Protein AF-A0A2H6HWP1-F1 (afdb_monomer_lite)

Structure (mmCIF, N/CA/C/O backbone):
data_AF-A0A2H6HWP1-F1
#
_entry.id   AF-A0A2H6HWP1-F1
#
loop_
_atom_site.group_PDB
_atom_site.id
_atom_site.type_symbol
_atom_site.label_atom_id
_atom_site.label_alt_id
_atom_site.label_comp_id
_atom_site.label_asym_id
_atom_site.label_entity_id
_atom_site.label_seq_id
_atom_site.pdbx_PDB_ins_code
_atom_site.Cartn_x
_atom_site.Cartn_y
_atom_site.Cartn_z
_atom_site.occupancy
_atom_site.B_iso_or_equiv
_atom_site.auth_seq_id
_atom_site.auth_comp_id
_atom_site.auth_asym_id
_atom_site.auth_atom_id
_atom_site.pdbx_PDB_model_num
ATOM 1 N N . MET A 1 1 ? -15.972 -14.558 -10.813 1.00 74.00 1 MET A N 1
ATOM 2 C CA . MET A 1 1 ? -15.850 -13.131 -10.432 1.00 74.00 1 MET A CA 1
ATOM 3 C C . MET A 1 1 ? -14.628 -12.863 -9.546 1.00 74.00 1 MET A C 1
ATOM 5 O O . MET A 1 1 ? -13.921 -11.900 -9.805 1.00 74.00 1 MET A O 1
ATOM 9 N N . SER A 1 2 ? -14.309 -13.731 -8.574 1.00 86.56 2 SER A N 1
ATOM 10 C CA . SER A 1 2 ? -13.089 -13.626 -7.748 1.00 86.56 2 SER A CA 1
ATOM 11 C C . SER A 1 2 ? -11.791 -13.613 -8.567 1.00 86.56 2 SER A C 1
ATOM 13 O O . SER A 1 2 ? -10.959 -12.734 -8.372 1.00 86.56 2 SER A O 1
ATOM 15 N N . LEU A 1 3 ? -11.642 -14.522 -9.536 1.00 87.69 3 LEU A N 1
ATOM 16 C CA . LEU A 1 3 ? -10.445 -14.593 -10.387 1.00 87.69 3 LEU A CA 1
ATOM 17 C C . LEU A 1 3 ? -10.148 -13.257 -11.093 1.00 87.69 3 LEU A C 1
ATOM 19 O O . LEU A 1 3 ? -9.014 -12.791 -11.114 1.00 87.69 3 LEU A O 1
ATOM 23 N N . THR A 1 4 ? -11.181 -12.609 -11.632 1.00 86.75 4 THR A N 1
ATOM 24 C CA . THR A 1 4 ? -11.048 -11.338 -12.352 1.00 86.75 4 THR A CA 1
ATOM 25 C C . THR A 1 4 ? -10.528 -10.227 -11.438 1.00 86.75 4 THR A C 1
ATOM 27 O O . THR A 1 4 ? -9.618 -9.494 -11.813 1.00 86.75 4 THR A O 1
ATOM 30 N N . LEU A 1 5 ? -11.057 -10.130 -10.217 1.00 84.31 5 LEU A N 1
ATOM 31 C CA . LEU A 1 5 ? -10.684 -9.075 -9.273 1.00 84.31 5 LEU A CA 1
ATOM 32 C C . LEU A 1 5 ? -9.318 -9.310 -8.623 1.00 84.31 5 LEU A C 1
ATOM 34 O O . 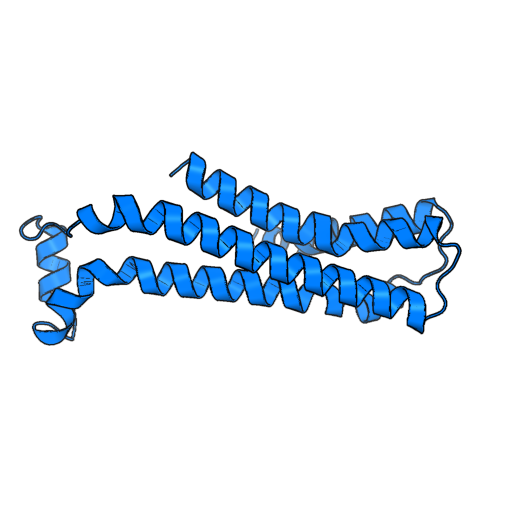LEU A 1 5 ? -8.577 -8.355 -8.416 1.00 84.31 5 LEU A O 1
ATOM 38 N N . PHE A 1 6 ? -8.971 -10.561 -8.312 1.00 85.12 6 PHE A N 1
ATOM 39 C CA . PHE A 1 6 ? -7.743 -10.875 -7.574 1.00 85.12 6 PHE A CA 1
ATOM 40 C C . PHE A 1 6 ? -6.544 -11.202 -8.465 1.00 85.12 6 PHE A C 1
ATOM 42 O O . PHE A 1 6 ? -5.414 -11.146 -7.988 1.00 85.12 6 PHE A O 1
ATOM 49 N N . VAL A 1 7 ? -6.766 -11.532 -9.741 1.00 87.12 7 VAL A N 1
ATOM 50 C CA . VAL A 1 7 ? -5.686 -11.878 -10.677 1.00 87.12 7 VAL A CA 1
ATOM 51 C C . VAL A 1 7 ? -5.628 -10.890 -11.832 1.00 87.12 7 VAL A C 1
ATOM 53 O O . VAL A 1 7 ? -4.594 -10.261 -12.041 1.00 87.12 7 VAL A O 1
ATOM 56 N N . ALA A 1 8 ? -6.730 -10.712 -12.568 1.00 89.38 8 ALA A N 1
ATOM 57 C CA . ALA A 1 8 ? -6.697 -9.910 -13.790 1.00 89.38 8 ALA A CA 1
ATOM 58 C C . ALA A 1 8 ? -6.466 -8.420 -13.500 1.00 89.38 8 ALA A C 1
ATOM 60 O O . ALA A 1 8 ? -5.619 -7.804 -14.141 1.00 89.38 8 ALA A O 1
ATOM 61 N N . LEU A 1 9 ? -7.164 -7.848 -12.514 1.00 87.12 9 LEU A N 1
ATOM 62 C CA . LEU A 1 9 ? -7.037 -6.424 -12.195 1.00 87.12 9 LEU A CA 1
ATOM 63 C C . LEU A 1 9 ? -5.624 -6.039 -11.699 1.00 87.12 9 LEU A C 1
ATOM 65 O O . LEU A 1 9 ? -5.055 -5.102 -12.266 1.00 87.12 9 LEU A O 1
ATOM 69 N N . PRO A 1 10 ? -5.000 -6.751 -10.733 1.00 85.31 10 PRO A N 1
ATOM 70 C CA . PRO A 1 10 ? -3.623 -6.460 -10.339 1.00 85.31 10 PRO A CA 1
ATOM 71 C C . PRO A 1 10 ? -2.647 -6.607 -11.502 1.00 85.31 10 PRO A C 1
ATOM 73 O O . PRO A 1 10 ? -1.775 -5.760 -11.673 1.00 85.31 10 PRO A O 1
ATOM 76 N N . LEU A 1 11 ? -2.821 -7.642 -12.330 1.00 88.88 11 LEU A N 1
ATOM 77 C CA . LEU A 1 11 ? -1.947 -7.891 -13.471 1.00 88.88 11 LEU A CA 1
ATOM 78 C C . LEU A 1 11 ? -2.057 -6.773 -14.515 1.00 88.88 11 LEU A C 1
ATOM 80 O O . LEU A 1 11 ? -1.033 -6.282 -14.978 1.00 88.88 11 LEU A O 1
ATOM 84 N N . LEU A 1 12 ? -3.268 -6.295 -14.819 1.00 90.06 12 LEU A N 1
ATOM 85 C CA . LEU A 1 12 ? -3.480 -5.142 -15.701 1.00 90.06 12 LEU A CA 1
ATOM 86 C C . LEU A 1 12 ? -2.795 -3.884 -15.166 1.00 90.06 12 LEU A C 1
ATOM 88 O O . LEU A 1 12 ? -2.087 -3.213 -15.916 1.00 90.06 12 LEU A O 1
ATOM 92 N N . TRP A 1 13 ? -2.948 -3.596 -13.872 1.00 89.12 13 TRP A N 1
ATOM 93 C CA . TRP A 1 13 ? -2.297 -2.445 -13.240 1.00 89.12 13 TRP A CA 1
ATOM 94 C C . TRP A 1 13 ? -0.772 -2.530 -13.347 1.00 89.12 13 TRP A C 1
ATOM 96 O O . TRP A 1 13 ? -0.087 -1.538 -13.601 1.00 89.12 13 TRP A O 1
ATOM 106 N N . TRP A 1 14 ? -0.243 -3.745 -13.218 1.00 88.19 14 TRP A N 1
ATOM 107 C CA . TRP A 1 14 ? 1.182 -4.033 -13.312 1.00 88.19 14 TRP A CA 1
ATOM 108 C C . TRP A 1 14 ? 1.745 -3.911 -14.724 1.00 88.19 14 TRP A C 1
ATOM 110 O O . TRP A 1 14 ? 2.910 -3.568 -14.911 1.00 88.19 14 TRP A O 1
ATOM 120 N N . MET A 1 15 ? 0.912 -4.148 -15.732 1.00 93.31 15 MET A N 1
ATOM 121 C CA . MET A 1 15 ? 1.313 -4.021 -17.125 1.00 93.31 15 MET A CA 1
ATOM 122 C C . MET A 1 15 ? 1.411 -2.563 -17.587 1.00 93.31 15 MET A C 1
ATOM 124 O O . MET A 1 15 ? 2.082 -2.317 -18.587 1.00 93.31 15 MET A O 1
ATOM 128 N N . ILE A 1 16 ? 0.824 -1.589 -16.876 1.00 93.50 16 ILE A N 1
ATOM 129 C CA . ILE A 1 16 ? 0.847 -0.171 -17.283 1.00 93.50 16 ILE A CA 1
ATOM 130 C C . ILE A 1 16 ? 2.283 0.389 -17.355 1.00 93.50 16 ILE A C 1
ATOM 132 O O . ILE A 1 16 ? 2.667 0.865 -18.428 1.00 93.50 16 ILE A O 1
ATOM 136 N N . PRO A 1 17 ? 3.128 0.315 -16.300 1.00 93.25 17 PRO A N 1
ATOM 137 C CA . PRO A 1 17 ? 4.498 0.827 -16.378 1.00 93.25 17 PRO A CA 1
ATOM 138 C C . PRO A 1 17 ? 5.335 0.102 -17.435 1.00 93.25 17 PRO A C 1
ATOM 140 O O . PRO A 1 17 ? 6.141 0.732 -18.118 1.00 93.25 17 PRO A O 1
ATOM 143 N N . PHE A 1 18 ? 5.130 -1.211 -17.597 1.00 94.25 18 PHE A N 1
ATOM 144 C CA . PHE A 1 18 ? 5.819 -1.999 -18.618 1.00 94.25 18 PHE A CA 1
ATOM 145 C C . PHE A 1 18 ? 5.422 -1.579 -20.036 1.00 94.25 18 PHE A C 1
ATOM 147 O O . PHE A 1 18 ? 6.292 -1.381 -20.884 1.00 94.25 18 PHE A O 1
ATOM 154 N N . ALA A 1 19 ? 4.124 -1.409 -20.292 1.00 95.00 19 ALA A N 1
ATOM 155 C CA . ALA A 1 19 ? 3.614 -0.977 -21.585 1.00 95.00 19 ALA A CA 1
ATOM 156 C C . ALA A 1 19 ? 4.174 0.401 -21.960 1.00 95.00 19 ALA A C 1
ATOM 158 O O . ALA A 1 19 ? 4.706 0.558 -23.057 1.00 95.00 19 ALA A O 1
ATOM 159 N N . LEU A 1 20 ? 4.155 1.362 -21.030 1.00 94.25 20 LEU A N 1
ATOM 160 C CA . LEU A 1 20 ? 4.728 2.697 -21.244 1.00 94.25 20 LEU A CA 1
ATOM 161 C C . LEU A 1 20 ? 6.248 2.659 -21.459 1.00 94.25 20 LEU A C 1
ATOM 163 O O . LEU A 1 20 ? 6.775 3.329 -22.343 1.00 94.25 20 LEU A O 1
ATOM 167 N N . PHE A 1 21 ? 6.969 1.833 -20.700 1.00 93.50 21 PHE A N 1
ATOM 168 C CA . PHE A 1 21 ? 8.398 1.614 -20.924 1.00 93.50 21 PHE A CA 1
ATOM 169 C C . PHE A 1 21 ? 8.677 1.035 -22.325 1.00 93.50 21 PHE A C 1
ATOM 171 O O . PHE A 1 21 ? 9.662 1.397 -22.977 1.00 93.50 21 PHE A O 1
ATOM 178 N N . ARG A 1 22 ? 7.799 0.153 -22.819 1.00 93.06 22 ARG A N 1
ATOM 179 C CA . ARG A 1 22 ? 7.939 -0.471 -24.137 1.00 93.06 22 ARG A CA 1
ATOM 180 C C . ARG A 1 22 ? 7.646 0.504 -25.279 1.00 93.06 22 ARG A C 1
ATOM 182 O O . ARG A 1 22 ? 8.367 0.462 -26.276 1.00 93.06 22 ARG A O 1
ATOM 189 N N . THR A 1 23 ? 6.658 1.392 -25.142 1.00 93.56 23 THR A N 1
ATOM 190 C CA . THR A 1 23 ? 6.313 2.379 -26.186 1.00 93.56 23 THR A CA 1
ATOM 191 C C . THR A 1 23 ? 7.416 3.409 -26.419 1.00 93.56 23 THR A C 1
ATOM 193 O O . THR A 1 23 ? 7.582 3.868 -27.545 1.00 93.56 23 THR A O 1
ATOM 196 N N . VAL A 1 24 ? 8.243 3.708 -25.412 1.00 92.25 24 VAL A N 1
ATOM 197 C CA . VAL A 1 24 ? 9.421 4.589 -25.564 1.00 92.25 24 VAL A CA 1
ATOM 198 C C . VAL A 1 24 ? 10.692 3.865 -26.031 1.00 92.25 24 VAL A C 1
ATOM 200 O O . VAL A 1 24 ? 11.798 4.412 -25.967 1.00 92.25 24 VAL A O 1
ATOM 203 N N . GLY A 1 25 ? 10.544 2.629 -26.517 1.00 90.50 25 GLY A N 1
ATOM 204 C CA . GLY A 1 25 ? 11.611 1.851 -27.143 1.00 90.50 25 GLY A CA 1
ATOM 205 C C . GLY A 1 25 ? 12.447 0.999 -26.189 1.00 90.50 25 GLY A C 1
ATOM 206 O O . GLY A 1 25 ? 13.478 0.478 -26.614 1.00 90.50 25 GLY A O 1
ATOM 207 N N . GLY A 1 26 ? 12.029 0.828 -24.930 1.00 89.81 26 GLY A N 1
ATOM 208 C CA . GLY A 1 26 ? 12.741 -0.010 -23.967 1.00 89.81 26 GLY A CA 1
ATOM 209 C C . GLY A 1 26 ? 12.792 -1.486 -24.386 1.00 89.81 26 GLY A C 1
ATOM 210 O O . GLY A 1 26 ? 11.809 -2.029 -24.898 1.00 89.81 26 GLY A O 1
ATOM 211 N N . ARG A 1 27 ? 13.936 -2.154 -24.186 1.00 91.06 27 ARG A N 1
ATOM 212 C CA . ARG A 1 27 ? 14.188 -3.537 -24.660 1.00 91.06 27 ARG A CA 1
ATOM 213 C C . ARG A 1 27 ? 14.045 -4.639 -23.602 1.00 91.06 27 ARG A C 1
ATOM 215 O O . ARG A 1 27 ? 14.354 -5.796 -23.877 1.00 91.06 27 ARG A O 1
ATOM 222 N N . LEU A 1 28 ? 13.578 -4.304 -22.401 1.00 90.81 28 LEU A N 1
ATOM 223 C CA . LEU A 1 28 ? 13.371 -5.271 -21.320 1.00 90.81 28 LEU A CA 1
ATOM 224 C C . LEU A 1 28 ? 12.280 -6.286 -21.692 1.00 90.81 28 LEU A C 1
ATOM 226 O O . LEU A 1 28 ? 11.173 -5.903 -22.073 1.00 90.81 28 LEU A O 1
ATOM 230 N N . LYS A 1 29 ? 12.581 -7.581 -21.560 1.00 94.19 29 LYS A N 1
ATOM 231 C CA . LYS A 1 29 ? 11.580 -8.644 -21.721 1.00 94.19 29 LYS A CA 1
ATOM 232 C C . LYS A 1 29 ? 10.582 -8.595 -20.567 1.00 94.19 29 LYS A C 1
ATOM 234 O O . LYS A 1 29 ? 10.949 -8.259 -19.444 1.00 94.19 29 LYS A O 1
ATOM 239 N N . LEU A 1 30 ? 9.339 -9.001 -20.827 1.00 94.12 30 LEU A N 1
ATOM 240 C CA . LEU A 1 30 ? 8.302 -9.036 -19.795 1.00 94.12 30 LEU A CA 1
ATOM 241 C C . LEU A 1 30 ? 8.726 -9.899 -18.599 1.00 94.12 30 LEU A C 1
ATOM 243 O O . LEU A 1 30 ? 8.648 -9.444 -17.468 1.00 94.12 30 LEU A O 1
ATOM 247 N N . SER A 1 31 ? 9.252 -11.102 -18.835 1.00 94.75 31 SER A N 1
ATOM 248 C CA . SER A 1 31 ? 9.724 -11.991 -17.765 1.00 94.75 31 SER A CA 1
ATOM 249 C C . SER A 1 31 ? 10.782 -11.337 -16.871 1.00 94.75 31 SER A C 1
ATOM 251 O O . SER A 1 31 ? 10.681 -11.403 -15.649 1.00 94.75 31 SER A O 1
ATOM 253 N N . ASP A 1 32 ? 11.764 -10.657 -17.469 1.00 92.56 32 ASP A N 1
ATOM 254 C CA . ASP A 1 32 ? 12.797 -9.929 -16.730 1.00 92.56 32 ASP A CA 1
ATOM 255 C C . ASP A 1 32 ? 12.209 -8.750 -15.946 1.00 92.56 32 ASP A C 1
ATOM 257 O O . ASP A 1 32 ? 12.636 -8.491 -14.823 1.00 92.56 32 ASP A O 1
ATOM 261 N N . TYR A 1 33 ? 11.222 -8.049 -16.510 1.00 93.56 33 TYR A N 1
ATOM 262 C CA . TYR A 1 33 ? 10.508 -6.985 -15.811 1.00 93.56 33 TYR A CA 1
ATOM 263 C C . TYR A 1 33 ? 9.810 -7.510 -14.552 1.00 93.56 33 TYR A C 1
ATOM 265 O O . TYR A 1 33 ? 10.066 -6.992 -13.466 1.00 93.56 33 TYR A O 1
ATOM 273 N N . LEU A 1 34 ? 8.997 -8.566 -14.673 1.00 92.62 34 LEU A N 1
ATOM 274 C CA . LEU A 1 34 ? 8.250 -9.121 -13.538 1.00 92.62 34 LEU A CA 1
ATOM 275 C C . LEU A 1 34 ? 9.203 -9.646 -12.449 1.00 92.62 34 LEU A C 1
ATOM 277 O O . LEU A 1 34 ? 9.019 -9.340 -11.271 1.00 92.62 34 LEU A O 1
ATOM 281 N N . LEU A 1 35 ? 10.251 -10.383 -12.841 1.00 91.69 35 LEU A N 1
ATOM 282 C CA . LEU A 1 35 ? 11.221 -10.966 -11.905 1.00 91.69 35 LEU A CA 1
ATOM 283 C C . LEU A 1 35 ? 12.057 -9.905 -11.185 1.00 91.69 35 LEU A C 1
ATOM 285 O O . LEU A 1 35 ? 12.283 -10.011 -9.981 1.00 91.69 35 LEU A O 1
A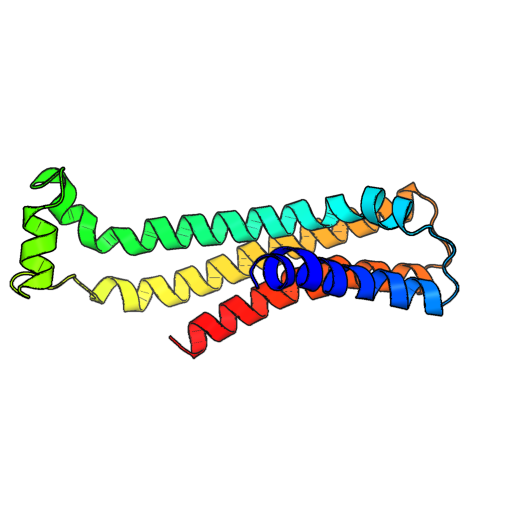TOM 289 N N . ARG A 1 36 ? 12.528 -8.880 -11.905 1.00 91.38 36 ARG A N 1
ATOM 290 C CA . ARG A 1 36 ? 13.438 -7.878 -11.332 1.00 91.38 36 ARG A CA 1
ATOM 291 C C . ARG A 1 36 ? 12.689 -6.796 -10.577 1.00 91.38 36 ARG A C 1
ATOM 293 O O . ARG A 1 36 ? 13.124 -6.413 -9.499 1.00 91.38 36 ARG A O 1
ATOM 300 N N . PHE A 1 37 ? 11.579 -6.302 -11.120 1.00 93.25 37 PHE A N 1
ATOM 301 C CA . PHE A 1 37 ? 10.863 -5.165 -10.541 1.00 93.25 37 PHE A CA 1
ATOM 302 C C . PHE A 1 37 ? 9.737 -5.567 -9.593 1.00 93.25 37 PHE A C 1
ATOM 304 O O . PHE A 1 37 ? 9.275 -4.716 -8.835 1.00 93.25 37 PHE A O 1
ATOM 311 N N . GLY A 1 38 ? 9.341 -6.841 -9.531 1.00 91.44 38 GLY A N 1
ATOM 312 C CA . GLY A 1 38 ? 8.328 -7.256 -8.562 1.00 91.44 38 GLY A CA 1
ATOM 313 C C . GLY A 1 38 ? 8.746 -7.178 -7.109 1.00 91.44 38 GLY A C 1
ATOM 314 O O . GLY A 1 38 ? 7.912 -6.886 -6.252 1.00 91.44 38 GLY A O 1
ATOM 315 N N . ILE A 1 39 ? 10.044 -7.263 -6.831 1.00 93.88 39 ILE A N 1
ATOM 316 C CA . ILE A 1 39 ? 10.568 -7.015 -5.488 1.00 93.88 39 ILE A CA 1
ATOM 317 C C . ILE A 1 39 ? 10.297 -5.579 -5.006 1.00 93.88 39 ILE A C 1
ATOM 319 O O . ILE A 1 39 ? 10.183 -5.345 -3.803 1.00 93.88 39 ILE A O 1
ATOM 323 N N . ALA A 1 40 ? 10.121 -4.618 -5.922 1.00 94.06 40 ALA A N 1
ATOM 324 C CA . ALA A 1 40 ? 9.810 -3.241 -5.556 1.00 94.06 40 ALA A CA 1
ATOM 325 C C . ALA A 1 40 ? 8.448 -3.120 -4.855 1.00 94.06 40 ALA A C 1
ATOM 327 O O . ALA A 1 40 ? 8.249 -2.180 -4.100 1.00 94.06 40 ALA A O 1
ATOM 328 N N . ILE A 1 41 ? 7.515 -4.057 -5.031 1.00 92.81 41 ILE A N 1
ATOM 329 C CA . ILE A 1 41 ? 6.195 -3.985 -4.384 1.00 92.81 41 ILE A CA 1
ATOM 330 C C . ILE A 1 41 ? 6.241 -4.388 -2.905 1.00 92.81 41 ILE A C 1
ATOM 332 O O . ILE A 1 41 ? 5.385 -3.961 -2.128 1.00 92.81 41 ILE A O 1
ATOM 336 N N . ILE A 1 42 ? 7.246 -5.163 -2.489 1.00 95.62 42 ILE A N 1
ATOM 337 C CA . ILE A 1 42 ? 7.315 -5.732 -1.137 1.00 95.62 42 ILE A CA 1
ATOM 338 C C . ILE A 1 42 ? 7.190 -4.661 -0.036 1.00 95.62 42 ILE A C 1
ATOM 340 O O . ILE A 1 42 ? 6.354 -4.850 0.850 1.00 95.62 42 ILE A O 1
ATOM 344 N N . PRO A 1 43 ? 7.907 -3.517 -0.07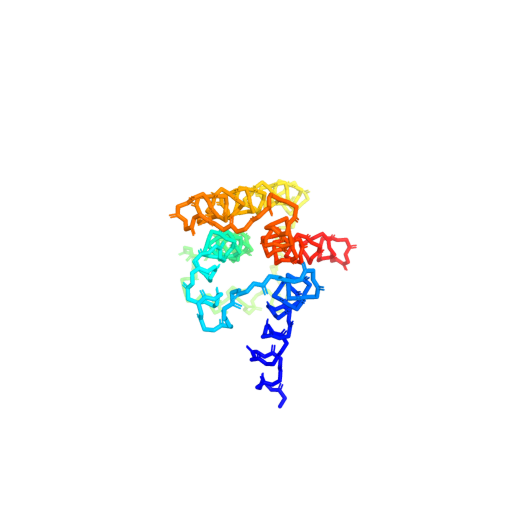8 1.00 97.62 43 PRO A N 1
ATOM 345 C CA . PRO A 1 43 ? 7.765 -2.478 0.944 1.00 97.62 43 PRO A CA 1
ATOM 346 C C . PRO A 1 43 ? 6.351 -1.885 1.032 1.00 97.62 43 PRO A C 1
ATOM 348 O O . PRO A 1 43 ? 5.870 -1.609 2.129 1.00 97.62 43 PRO A O 1
ATOM 351 N N . ILE A 1 44 ? 5.659 -1.728 -0.102 1.00 96.75 44 ILE A N 1
ATOM 352 C CA . ILE A 1 44 ? 4.285 -1.203 -0.131 1.00 96.75 44 ILE A CA 1
ATOM 353 C C . ILE A 1 44 ? 3.311 -2.234 0.448 1.00 96.75 44 ILE A C 1
ATOM 355 O O . ILE A 1 44 ? 2.459 -1.887 1.264 1.00 96.75 44 ILE A O 1
ATOM 359 N N . MET A 1 45 ? 3.462 -3.513 0.089 1.00 95.88 45 MET A N 1
ATOM 360 C CA . MET A 1 45 ? 2.647 -4.594 0.658 1.00 95.88 45 MET A CA 1
ATOM 361 C C . MET A 1 45 ? 2.850 -4.724 2.166 1.00 95.88 45 MET A C 1
ATOM 363 O O . MET A 1 45 ? 1.877 -4.857 2.906 1.00 95.88 45 MET A O 1
ATOM 367 N N . ALA A 1 46 ? 4.096 -4.635 2.635 1.00 97.81 46 ALA A N 1
ATOM 368 C CA . ALA A 1 46 ? 4.406 -4.642 4.058 1.00 97.81 46 ALA A CA 1
ATOM 369 C C . ALA A 1 46 ? 3.715 -3.477 4.788 1.00 97.81 46 ALA A C 1
ATOM 371 O O . ALA A 1 46 ? 3.067 -3.701 5.811 1.00 97.81 46 ALA A O 1
ATOM 372 N N . ALA A 1 47 ? 3.766 -2.262 4.227 1.00 97.69 47 ALA A N 1
ATOM 373 C CA . ALA A 1 47 ? 3.056 -1.105 4.772 1.00 97.69 47 ALA A CA 1
ATOM 374 C C . ALA A 1 47 ? 1.532 -1.327 4.806 1.00 97.69 47 ALA A C 1
ATOM 376 O O . ALA A 1 47 ? 0.900 -1.101 5.838 1.00 97.69 47 ALA A O 1
ATOM 377 N N . ALA A 1 48 ? 0.937 -1.842 3.727 1.00 96.12 48 ALA A N 1
ATOM 378 C CA . ALA A 1 48 ? -0.494 -2.146 3.672 1.00 96.12 48 ALA A CA 1
ATOM 379 C C . ALA A 1 48 ? -0.918 -3.190 4.725 1.00 96.12 48 ALA A C 1
ATOM 381 O O . ALA A 1 48 ? -1.943 -3.026 5.393 1.00 96.12 48 ALA A O 1
ATOM 382 N N . HIS A 1 49 ? -0.121 -4.244 4.924 1.00 96.88 49 HIS A N 1
ATOM 383 C CA . HIS A 1 49 ? -0.374 -5.244 5.962 1.00 96.88 49 HIS A CA 1
ATOM 384 C C . HIS A 1 49 ? -0.233 -4.670 7.374 1.00 96.88 49 HIS A C 1
ATOM 386 O O . HIS A 1 49 ? -1.068 -4.976 8.228 1.00 96.88 49 HIS A O 1
ATOM 392 N N . ALA A 1 50 ? 0.762 -3.812 7.613 1.00 97.75 50 ALA A N 1
ATOM 393 C CA . ALA A 1 50 ? 0.926 -3.119 8.889 1.00 97.75 50 ALA A CA 1
ATOM 394 C C . ALA A 1 50 ? -0.281 -2.220 9.201 1.00 97.75 50 ALA A C 1
ATOM 396 O O . ALA A 1 50 ? -0.827 -2.285 10.301 1.00 97.75 50 ALA A O 1
ATOM 397 N N . ILE A 1 51 ? -0.762 -1.455 8.216 1.00 96.25 51 ILE A N 1
ATOM 398 C CA . ILE A 1 51 ? -1.965 -0.619 8.345 1.00 96.25 51 ILE A CA 1
ATOM 399 C C . ILE A 1 51 ? -3.194 -1.479 8.666 1.00 96.25 51 ILE A C 1
ATOM 401 O O . ILE A 1 51 ? -3.924 -1.192 9.614 1.00 96.25 51 ILE A O 1
ATOM 405 N N . LYS A 1 52 ? -3.399 -2.582 7.935 1.00 95.00 52 LYS A N 1
ATOM 406 C CA . LYS A 1 52 ? -4.500 -3.523 8.196 1.00 95.00 52 LYS A CA 1
ATOM 407 C C . LYS A 1 52 ? -4.437 -4.108 9.611 1.00 95.00 52 LYS A C 1
ATOM 409 O O . LYS A 1 52 ? -5.473 -4.251 10.262 1.00 95.00 52 LYS A O 1
ATOM 414 N N . ALA A 1 53 ? -3.244 -4.465 10.084 1.00 96.75 53 ALA A N 1
ATOM 415 C CA . ALA A 1 53 ? -3.048 -4.985 11.432 1.00 96.75 53 ALA A CA 1
ATOM 416 C C . ALA A 1 53 ? -3.363 -3.921 12.493 1.00 96.75 53 ALA A C 1
ATOM 418 O O . ALA A 1 53 ? -4.109 -4.208 13.427 1.00 96.75 53 ALA A O 1
ATOM 419 N N . LEU A 1 54 ? -2.874 -2.690 12.310 1.00 95.75 54 LEU A N 1
ATOM 420 C CA . LEU A 1 54 ? -3.167 -1.565 13.199 1.00 95.75 54 LEU A CA 1
ATOM 421 C C . LEU A 1 54 ? -4.669 -1.303 13.291 1.00 95.75 54 LEU A C 1
ATOM 423 O O . LEU A 1 54 ? -5.195 -1.283 14.396 1.00 95.75 54 LEU A O 1
ATOM 427 N N . LEU A 1 55 ? -5.369 -1.215 12.156 1.00 92.62 55 LEU A N 1
ATOM 428 C CA . LEU A 1 55 ? -6.828 -1.061 12.107 1.00 92.62 55 LEU A CA 1
ATOM 429 C C . LEU A 1 55 ? -7.571 -2.156 12.879 1.00 92.62 55 LEU A C 1
ATOM 431 O O . LEU A 1 55 ? -8.510 -1.891 13.635 1.00 92.62 55 LEU A O 1
ATOM 435 N N . LYS A 1 56 ? -7.151 -3.412 12.703 1.00 93.81 56 LYS A N 1
ATOM 436 C CA . LYS A 1 56 ? -7.764 -4.551 13.396 1.00 93.81 56 LYS A CA 1
ATOM 437 C C . LYS A 1 56 ? -7.518 -4.503 14.904 1.00 93.81 56 LYS A C 1
ATOM 439 O O . LYS A 1 56 ? -8.388 -4.904 15.670 1.00 93.81 56 LYS A O 1
ATOM 444 N N . THR A 1 57 ? -6.349 -4.043 15.331 1.00 94.06 57 THR A N 1
ATOM 445 C CA . THR A 1 57 ? -6.017 -3.933 16.753 1.00 94.06 57 THR A CA 1
ATOM 446 C C . THR A 1 57 ? -6.737 -2.751 17.395 1.00 94.06 57 THR A C 1
ATOM 448 O O . THR A 1 57 ? -7.340 -2.912 18.453 1.00 94.06 57 THR A O 1
ATOM 451 N N . THR A 1 58 ? -6.749 -1.583 16.751 1.00 93.25 58 THR A N 1
ATOM 452 C CA . THR A 1 58 ? -7.367 -0.380 17.319 1.00 93.25 58 THR A CA 1
ATOM 453 C C . THR A 1 58 ? -8.886 -0.451 17.381 1.00 93.25 58 THR A C 1
ATOM 455 O O . THR A 1 58 ? -9.470 -0.020 18.372 1.00 93.25 58 THR A O 1
ATOM 458 N N . SER A 1 59 ? -9.534 -1.082 16.398 1.00 90.06 59 SER A N 1
ATOM 459 C CA . SER A 1 59 ? -10.984 -1.339 16.441 1.00 90.06 59 SER A CA 1
ATOM 460 C C . SER A 1 59 ? -11.424 -2.216 17.620 1.00 90.06 59 SER A C 1
ATOM 462 O O . SER A 1 59 ? -12.606 -2.237 17.951 1.00 90.06 59 SER A O 1
ATOM 464 N N . ARG A 1 60 ? -10.495 -2.919 18.284 1.00 91.19 60 ARG A N 1
ATOM 465 C CA . ARG A 1 60 ? -10.781 -3.784 19.439 1.00 91.19 60 ARG A CA 1
ATOM 466 C C . ARG A 1 60 ? -10.620 -3.093 20.794 1.00 91.19 60 ARG A C 1
ATOM 468 O O . ARG A 1 60 ? -11.026 -3.675 21.795 1.00 91.19 60 ARG A O 1
ATOM 475 N N . ILE A 1 61 ? -10.080 -1.874 20.841 1.00 92.19 61 ILE A N 1
ATOM 476 C CA . ILE A 1 61 ? -9.840 -1.139 22.096 1.00 92.19 61 ILE A CA 1
ATOM 477 C C . ILE A 1 61 ? -11.116 -0.983 22.951 1.00 92.19 61 ILE A C 1
ATOM 479 O O . ILE A 1 61 ? -11.042 -1.267 24.146 1.00 92.19 61 ILE A O 1
ATOM 483 N N . PRO A 1 62 ? -12.302 -0.643 22.399 1.00 90.75 62 PRO A N 1
ATOM 484 C CA . PRO A 1 62 ? -13.530 -0.492 23.198 1.00 90.75 62 PRO A CA 1
ATOM 485 C C . PRO A 1 62 ? -13.945 -1.742 23.971 1.00 90.75 62 PRO A C 1
ATOM 487 O O . PRO A 1 62 ? -14.646 -1.656 24.978 1.00 90.75 62 PRO A O 1
ATOM 490 N N . TYR A 1 63 ? -13.509 -2.906 23.494 1.00 90.69 63 TYR A N 1
ATOM 491 C CA . TYR A 1 63 ? -13.862 -4.199 24.056 1.00 90.69 63 TYR A CA 1
ATOM 492 C C . TYR A 1 63 ? -12.932 -4.607 25.203 1.00 90.69 63 TYR A C 1
ATOM 494 O O . TYR A 1 63 ? -13.278 -5.498 25.974 1.00 90.69 63 TYR A O 1
ATOM 502 N N . TRP A 1 64 ? -11.766 -3.966 25.359 1.00 91.62 64 TRP A N 1
ATOM 503 C CA . TRP A 1 64 ? -10.744 -4.384 26.327 1.00 91.62 64 TRP A CA 1
ATOM 504 C C . TRP A 1 64 ? -11.242 -4.384 27.772 1.00 91.62 64 TRP A C 1
ATOM 506 O O . TRP A 1 64 ? -10.860 -5.264 28.538 1.00 91.62 64 TRP A O 1
ATOM 516 N N . LYS A 1 65 ? -12.149 -3.466 28.129 1.00 91.75 65 LYS A N 1
ATOM 517 C CA . LYS A 1 65 ? -12.736 -3.411 29.477 1.00 91.75 65 LYS A CA 1
ATOM 518 C C . LYS A 1 65 ? -13.618 -4.621 29.821 1.00 91.75 65 LYS A C 1
ATOM 520 O O . LYS A 1 65 ? -13.852 -4.867 30.996 1.00 91.75 65 LYS A O 1
ATOM 525 N N . TYR A 1 66 ? -14.065 -5.383 28.821 1.00 92.75 66 TYR A N 1
ATOM 526 C CA . TYR A 1 66 ? -14.902 -6.575 28.997 1.00 92.75 66 TYR A CA 1
ATOM 527 C C . TYR A 1 66 ? -14.124 -7.890 28.878 1.00 92.75 66 TYR A C 1
ATOM 529 O O . TYR A 1 66 ? -14.597 -8.923 29.342 1.00 92.75 66 TYR A O 1
ATOM 537 N N . VAL A 1 67 ? -12.915 -7.866 28.299 1.00 92.81 67 VAL A N 1
ATOM 538 C CA . VAL A 1 67 ? -12.115 -9.077 28.024 1.00 92.81 67 VAL A CA 1
ATOM 539 C C . VAL A 1 67 ? -11.788 -9.860 29.297 1.00 92.81 67 VAL A C 1
ATOM 541 O O . VAL A 1 67 ? -11.778 -11.086 29.272 1.00 92.81 67 VAL A O 1
ATOM 544 N N . ALA A 1 68 ? -11.524 -9.171 30.411 1.00 93.62 68 ALA A N 1
ATOM 545 C CA . ALA A 1 68 ? -11.186 -9.831 31.670 1.00 93.62 68 ALA A CA 1
ATOM 546 C C . ALA A 1 68 ? -12.407 -10.469 32.356 1.00 93.62 68 ALA A C 1
ATOM 548 O O . ALA A 1 68 ? -12.279 -11.532 32.956 1.00 93.62 68 ALA A O 1
ATOM 549 N N . SER A 1 69 ? -13.580 -9.833 32.271 1.00 95.06 69 SER A N 1
ATOM 550 C CA . SER A 1 69 ? -14.809 -10.312 32.920 1.00 95.06 69 SER A CA 1
ATOM 551 C C . SER A 1 69 ? -15.572 -11.342 32.087 1.00 95.06 69 SER A C 1
ATOM 553 O O . SER A 1 69 ? -16.322 -12.138 32.641 1.00 95.06 69 SER A O 1
ATOM 555 N N . ASP A 1 70 ? -15.395 -11.330 30.765 1.00 95.25 70 ASP A N 1
ATOM 556 C CA . ASP A 1 70 ? -16.030 -12.262 29.833 1.00 95.25 70 ASP A CA 1
ATOM 557 C C . ASP A 1 70 ? -15.043 -12.681 28.722 1.00 95.25 70 ASP A C 1
ATOM 559 O O . ASP A 1 70 ? -15.097 -12.164 27.602 1.00 95.25 70 ASP A O 1
ATOM 563 N N . PRO A 1 71 ? -14.119 -13.622 29.005 1.00 92.94 71 PRO A N 1
ATOM 564 C CA . PRO A 1 71 ? -13.075 -14.027 28.059 1.00 92.94 71 PRO A CA 1
ATOM 565 C C . PRO A 1 71 ? -13.599 -14.692 26.780 1.00 92.94 71 PRO A C 1
ATOM 567 O O . PRO A 1 71 ? -12.928 -14.656 25.748 1.00 92.94 71 PRO A O 1
ATOM 570 N N . LEU A 1 72 ? -14.784 -15.313 26.841 1.00 95.31 72 LEU A N 1
ATOM 571 C CA . LEU A 1 72 ? -15.449 -15.904 25.675 1.00 95.31 72 LEU A CA 1
ATOM 572 C C . LEU A 1 72 ? -16.221 -14.853 24.862 1.00 95.31 72 LEU A C 1
ATOM 574 O O . LEU A 1 72 ? -16.490 -15.074 23.682 1.00 95.31 72 LEU A O 1
ATOM 578 N N . GLY A 1 73 ? -16.565 -13.719 25.477 1.00 93.25 73 GLY A N 1
ATOM 579 C CA . GLY A 1 73 ? -17.244 -12.589 24.846 1.00 93.25 73 GLY A CA 1
ATOM 580 C C . GLY A 1 73 ? -18.728 -12.815 24.551 1.00 93.25 73 GLY A C 1
ATOM 581 O O . GLY A 1 73 ? -19.327 -11.990 23.864 1.00 93.25 73 GLY A O 1
ATOM 582 N N . ILE A 1 74 ? -19.327 -13.915 25.024 1.00 95.75 74 ILE A N 1
ATOM 583 C CA . ILE A 1 74 ? -20.713 -14.294 24.697 1.00 95.75 74 ILE A CA 1
ATOM 584 C C . ILE A 1 74 ? -21.701 -13.333 25.361 1.00 95.75 74 ILE A C 1
ATOM 586 O O . ILE A 1 74 ? -22.595 -12.800 24.698 1.00 95.75 74 ILE A O 1
ATOM 590 N N . ASN A 1 75 ? -21.520 -13.078 26.658 1.00 96.56 75 ASN A N 1
ATOM 591 C CA . ASN A 1 75 ? -22.414 -12.208 27.419 1.00 96.56 75 ASN A CA 1
ATOM 592 C C . ASN A 1 75 ? -22.262 -10.762 26.946 1.00 96.56 75 ASN A C 1
ATOM 594 O O . ASN A 1 75 ? -23.251 -10.089 26.683 1.00 96.56 75 ASN A O 1
ATOM 598 N N . THR A 1 76 ? -21.024 -10.317 26.733 1.00 94.62 76 THR A N 1
ATOM 599 C CA . THR A 1 76 ? -20.709 -8.976 26.232 1.00 94.62 76 THR A CA 1
ATOM 600 C C . THR A 1 76 ? -21.300 -8.740 24.845 1.00 94.62 76 THR A C 1
ATOM 602 O O . THR A 1 76 ? -21.895 -7.691 24.608 1.00 94.62 76 THR A O 1
ATOM 605 N N . ALA A 1 77 ? -21.169 -9.702 23.923 1.00 93.62 77 ALA A N 1
ATOM 606 C CA . ALA A 1 77 ? -21.740 -9.586 22.582 1.00 93.62 77 ALA A CA 1
ATOM 607 C C . ALA A 1 77 ? -23.271 -9.499 22.623 1.00 93.62 77 ALA A C 1
ATOM 609 O O . ALA A 1 77 ? -23.848 -8.651 21.945 1.00 93.62 77 ALA A O 1
ATOM 610 N N . THR A 1 78 ? -23.912 -10.326 23.453 1.00 95.94 78 THR A N 1
ATOM 611 C CA . THR A 1 78 ? -25.370 -10.304 23.646 1.00 95.94 78 THR A CA 1
ATOM 612 C C . THR A 1 78 ? -25.813 -8.963 24.232 1.00 95.94 78 THR A C 1
ATOM 614 O O . THR A 1 78 ? -26.684 -8.306 23.678 1.00 95.94 78 THR A O 1
ATOM 617 N N . SER A 1 79 ? -25.119 -8.465 25.257 1.00 95.19 79 SER A N 1
ATOM 618 C CA . SER A 1 79 ? -25.402 -7.162 25.862 1.00 95.19 79 SER A CA 1
ATOM 619 C C . SER A 1 79 ? -25.241 -5.974 24.903 1.00 95.19 79 SER A C 1
ATOM 621 O O . SER A 1 79 ? -25.992 -5.002 25.023 1.00 95.19 79 SER A O 1
ATOM 623 N N . ILE A 1 80 ? -24.289 -6.032 23.963 1.00 93.69 80 ILE A N 1
ATOM 624 C CA . ILE A 1 80 ? -24.136 -5.026 22.898 1.00 93.69 80 ILE A CA 1
ATOM 625 C C . ILE A 1 80 ? -25.310 -5.106 21.914 1.00 93.69 80 ILE A C 1
ATOM 627 O O . ILE A 1 80 ? -25.859 -4.070 21.545 1.00 93.69 80 ILE A O 1
ATOM 631 N N . LEU A 1 81 ? -25.710 -6.316 21.504 1.00 95.12 81 LEU A N 1
ATOM 632 C CA . LEU A 1 81 ? -26.851 -6.528 20.602 1.00 95.12 81 LEU A CA 1
ATOM 633 C C . LEU A 1 81 ? -28.167 -6.046 21.224 1.00 95.12 81 LEU A C 1
ATOM 635 O O . LEU A 1 81 ? -28.961 -5.388 20.552 1.00 95.12 81 LEU A O 1
ATOM 639 N N . ASP A 1 82 ? -28.345 -6.292 22.519 1.00 96.75 82 ASP A N 1
ATOM 640 C CA . ASP A 1 82 ? -29.519 -5.872 23.285 1.00 96.75 82 ASP A CA 1
ATOM 641 C C . ASP A 1 82 ? -29.482 -4.376 23.659 1.00 96.75 82 ASP A C 1
ATOM 643 O O . ASP A 1 82 ? -30.386 -3.879 24.328 1.00 96.75 82 ASP A O 1
ATOM 647 N N . ASN A 1 83 ? -28.443 -3.633 23.247 1.00 90.81 83 ASN A N 1
ATOM 648 C CA . ASN A 1 83 ? -28.198 -2.221 23.581 1.00 90.81 83 ASN A CA 1
ATOM 649 C C . ASN A 1 83 ? -28.118 -1.921 25.092 1.00 90.81 83 ASN A C 1
ATOM 651 O O . ASN A 1 83 ? -28.193 -0.766 25.510 1.00 90.81 83 ASN A O 1
ATOM 655 N N . THR A 1 84 ? -27.922 -2.946 25.923 1.00 92.25 84 THR A N 1
ATOM 656 C CA . THR A 1 84 ? -27.720 -2.795 27.376 1.00 92.25 84 THR A CA 1
ATOM 657 C C . THR A 1 84 ? -26.352 -2.201 27.708 1.00 92.25 84 THR A C 1
ATOM 659 O O . THR A 1 84 ? -26.169 -1.583 28.755 1.00 92.25 84 THR A O 1
ATOM 662 N N . ILE A 1 85 ? -25.391 -2.360 26.797 1.00 90.19 85 ILE A N 1
ATOM 663 C CA . ILE A 1 85 ? -24.050 -1.800 26.888 1.00 90.19 85 ILE A CA 1
ATOM 664 C C . ILE A 1 85 ? -23.772 -0.973 25.635 1.00 90.19 85 ILE A C 1
ATOM 666 O O . ILE A 1 85 ? -23.789 -1.491 24.520 1.00 90.19 85 ILE A O 1
ATOM 670 N N . THR A 1 86 ? -23.427 0.300 25.822 1.00 88.19 86 THR A N 1
ATOM 671 C CA . THR A 1 86 ? -22.911 1.155 24.750 1.00 88.19 86 THR A CA 1
ATOM 672 C C . THR A 1 86 ? -21.383 1.132 24.751 1.00 88.19 86 THR A C 1
ATOM 674 O O . THR A 1 86 ? -20.718 1.307 25.779 1.00 88.19 86 THR A O 1
ATOM 677 N N . LEU A 1 87 ? -20.797 0.867 23.581 1.00 85.94 87 LEU A N 1
ATOM 678 C CA . LEU A 1 87 ? -19.354 0.975 23.394 1.00 85.94 87 LEU A CA 1
ATOM 679 C C . LEU A 1 87 ? -18.968 2.452 23.441 1.00 85.94 87 LEU A C 1
ATOM 681 O O . LEU A 1 87 ? -19.557 3.273 22.741 1.00 85.94 87 LEU A O 1
ATOM 685 N N . ASP A 1 88 ? -17.972 2.781 24.260 1.00 83.12 88 ASP A N 1
ATOM 686 C CA . ASP A 1 88 ? -17.490 4.152 24.373 1.00 83.12 88 ASP A CA 1
ATOM 687 C C . ASP A 1 88 ? -16.890 4.589 23.031 1.00 83.12 88 ASP A C 1
ATOM 689 O O . ASP A 1 88 ? -15.886 4.041 22.572 1.00 83.12 88 ASP A O 1
ATOM 693 N N . SER A 1 89 ? -17.537 5.553 22.378 1.00 80.12 89 SER A N 1
ATOM 694 C CA . SER A 1 89 ? -17.108 6.119 21.101 1.00 80.12 89 SER A CA 1
ATOM 695 C C . SER A 1 89 ? -16.205 7.339 21.270 1.00 80.12 89 SER A C 1
ATOM 697 O O . SER A 1 89 ? -15.672 7.838 20.279 1.00 80.12 89 SER A O 1
ATOM 699 N N . THR A 1 90 ? -16.002 7.823 22.498 1.00 81.25 90 THR A N 1
ATOM 700 C CA . THR A 1 90 ? -15.242 9.052 22.780 1.00 81.25 90 THR A CA 1
ATOM 701 C C . THR A 1 90 ? -13.799 8.940 22.290 1.00 81.25 90 THR A C 1
ATOM 703 O O . THR A 1 90 ? -13.252 9.886 21.723 1.00 81.25 90 THR A O 1
ATOM 706 N N . PHE A 1 91 ? -13.195 7.753 22.410 1.00 80.69 91 PHE A N 1
ATOM 707 C CA . PHE A 1 91 ? -11.829 7.503 21.936 1.00 80.69 91 PHE A CA 1
ATOM 708 C C . PHE A 1 91 ? -11.687 7.648 20.408 1.00 80.69 91 PHE A C 1
ATOM 710 O O . PHE A 1 91 ? -10.613 8.011 19.924 1.00 80.69 91 PHE A O 1
ATOM 717 N N . LYS A 1 92 ? -12.762 7.406 19.643 1.00 83.50 92 LYS A N 1
ATOM 718 C CA . LYS A 1 92 ? -12.744 7.410 18.173 1.00 83.50 92 LYS A CA 1
ATOM 719 C C . LYS A 1 92 ? -12.461 8.807 17.612 1.00 83.50 92 LYS A C 1
ATOM 721 O O . LYS A 1 92 ? -11.734 8.937 16.631 1.00 83.50 92 LYS A O 1
ATOM 726 N N . VAL A 1 93 ? -12.963 9.852 18.278 1.00 87.25 93 VAL A N 1
ATOM 727 C CA . VAL A 1 93 ? -12.830 11.255 17.839 1.00 87.25 93 VAL A CA 1
ATOM 728 C C . VAL A 1 93 ? -11.363 11.667 17.682 1.00 87.25 93 VAL A C 1
ATOM 730 O O . VAL A 1 93 ? -11.002 12.300 16.693 1.00 87.25 93 VAL A O 1
ATOM 733 N N . TRP A 1 94 ? -10.506 11.266 18.624 1.00 87.44 94 TRP A N 1
ATOM 734 C CA . TRP A 1 94 ? -9.082 11.618 18.617 1.00 87.44 94 TRP A CA 1
ATOM 735 C C . TRP A 1 94 ? -8.202 10.550 17.973 1.00 87.44 94 TRP A C 1
ATOM 737 O O . TRP A 1 94 ? -7.198 10.879 17.342 1.00 87.44 94 TRP A O 1
ATOM 747 N N . LEU A 1 95 ? -8.564 9.272 18.111 1.00 90.31 95 LEU A N 1
ATOM 748 C CA . LEU A 1 95 ? -7.763 8.180 17.568 1.00 90.31 95 LEU A CA 1
ATOM 749 C C . LEU A 1 95 ? -7.774 8.177 16.039 1.00 90.31 95 LEU A C 1
ATOM 751 O O . LEU A 1 95 ? -6.748 7.918 15.413 1.00 90.31 95 LEU A O 1
ATOM 755 N N . ASP A 1 96 ? -8.913 8.482 15.431 1.00 90.50 96 ASP A N 1
ATOM 756 C CA . ASP A 1 96 ? -9.049 8.412 13.988 1.00 90.50 96 ASP A CA 1
ATOM 757 C C . ASP A 1 96 ? -8.108 9.360 13.199 1.00 90.50 96 ASP A C 1
ATOM 759 O O . ASP A 1 96 ? -7.456 8.888 12.257 1.00 90.50 96 ASP A O 1
ATOM 763 N N . PRO A 1 97 ? -7.987 10.672 13.512 1.00 92.00 97 PRO A N 1
ATOM 764 C CA . PRO A 1 97 ? -7.032 11.537 12.814 1.00 92.00 97 PRO A CA 1
ATOM 765 C C . PRO A 1 97 ? -5.580 11.089 13.038 1.00 92.00 97 PRO A C 1
ATOM 767 O O . PRO A 1 97 ? -4.785 11.116 12.098 1.00 92.00 97 PRO A O 1
ATOM 770 N N . VAL A 1 98 ? -5.246 10.597 14.237 1.00 94.19 98 VAL A N 1
ATOM 771 C CA . VAL A 1 98 ? -3.912 10.052 14.545 1.00 94.19 98 VAL A CA 1
ATOM 772 C C . VAL A 1 98 ? -3.607 8.828 13.682 1.00 94.19 98 VAL A C 1
ATOM 774 O O . VAL A 1 98 ? -2.543 8.758 13.063 1.00 94.19 98 VAL A O 1
ATOM 777 N N . LEU A 1 99 ? -4.547 7.884 13.582 1.00 93.88 99 LEU A N 1
ATOM 778 C CA . LEU A 1 99 ? -4.404 6.703 12.731 1.00 93.88 99 LEU A CA 1
ATOM 779 C C . LEU A 1 99 ? -4.275 7.078 11.257 1.00 93.88 99 LEU A C 1
ATOM 781 O O . LEU A 1 99 ? -3.439 6.512 10.560 1.00 93.88 99 LEU A O 1
ATOM 785 N N . THR A 1 100 ? -5.041 8.065 10.796 1.00 93.44 100 THR A N 1
ATOM 786 C CA . THR A 1 100 ? -4.961 8.549 9.412 1.00 93.44 100 THR A CA 1
ATOM 787 C C . THR A 1 100 ? -3.557 9.062 9.089 1.00 93.44 100 THR A C 1
ATOM 789 O O . THR A 1 100 ? -2.954 8.625 8.107 1.00 93.44 100 THR A O 1
ATOM 792 N N . ILE A 1 101 ? -3.000 9.932 9.938 1.00 94.88 101 ILE A N 1
ATOM 793 C CA . ILE A 1 101 ? -1.635 10.454 9.772 1.00 94.88 101 ILE A CA 1
ATOM 794 C C . ILE A 1 101 ? -0.619 9.306 9.792 1.00 94.88 101 ILE A C 1
ATOM 796 O O . ILE A 1 101 ? 0.233 9.221 8.906 1.00 94.88 101 ILE A O 1
ATOM 800 N N . LEU A 1 102 ? -0.739 8.383 10.750 1.00 96.44 102 LEU A N 1
ATOM 801 C CA . LEU A 1 102 ? 0.151 7.228 10.861 1.00 96.44 102 LEU A CA 1
ATOM 802 C C . LEU A 1 102 ? 0.115 6.348 9.602 1.00 96.44 102 LEU A C 1
ATOM 804 O O . LEU A 1 102 ? 1.164 5.916 9.122 1.00 96.44 102 LEU A O 1
ATOM 808 N N . PHE A 1 103 ? -1.067 6.098 9.037 1.00 96.06 103 PHE A N 1
ATOM 809 C CA . PHE A 1 103 ? -1.215 5.292 7.824 1.00 96.06 103 PHE A CA 1
ATOM 810 C C . PHE A 1 103 ? -0.602 5.971 6.602 1.00 96.06 103 PHE A C 1
ATOM 812 O O . PHE A 1 103 ? 0.070 5.300 5.817 1.00 96.06 103 PHE A O 1
ATOM 819 N N . LEU A 1 104 ? -0.772 7.288 6.462 1.00 95.75 104 LEU A N 1
ATOM 820 C CA . LEU A 1 104 ? -0.133 8.056 5.391 1.00 95.75 104 LEU A CA 1
ATOM 821 C C . LEU A 1 104 ? 1.393 8.028 5.512 1.00 95.75 104 LEU A C 1
ATOM 823 O O . LEU A 1 104 ? 2.074 7.831 4.506 1.00 95.75 104 LEU A O 1
ATOM 827 N N . ILE A 1 105 ? 1.932 8.149 6.730 1.00 97.25 105 ILE A N 1
ATOM 828 C CA . ILE A 1 105 ? 3.375 8.033 6.981 1.00 97.25 105 ILE A CA 1
ATOM 829 C C . ILE A 1 105 ? 3.872 6.633 6.609 1.00 97.25 105 ILE A C 1
ATOM 831 O O . ILE A 1 105 ? 4.823 6.511 5.837 1.00 97.25 105 ILE A O 1
ATOM 835 N N . LEU A 1 106 ? 3.222 5.572 7.101 1.00 97.62 106 LEU A N 1
ATOM 836 C CA . LEU A 1 106 ? 3.608 4.188 6.801 1.00 97.62 106 LEU A CA 1
ATOM 837 C C . LEU A 1 106 ? 3.586 3.905 5.296 1.00 97.62 106 LEU A C 1
ATOM 839 O O . LEU A 1 106 ? 4.528 3.316 4.760 1.00 97.62 106 LEU A O 1
ATOM 843 N N . MET A 1 107 ? 2.540 4.356 4.603 1.00 97.56 107 MET A N 1
ATOM 844 C CA . MET A 1 107 ? 2.434 4.197 3.156 1.00 97.56 107 MET A CA 1
ATOM 845 C C . MET A 1 107 ? 3.501 5.017 2.420 1.00 97.56 107 MET A C 1
ATOM 847 O O . MET A 1 107 ? 4.153 4.499 1.515 1.00 97.56 107 MET A O 1
ATOM 851 N N . GLY A 1 108 ? 3.750 6.259 2.844 1.00 97.56 108 GLY A N 1
ATOM 852 C CA . GLY A 1 108 ? 4.806 7.114 2.298 1.00 97.56 108 GLY A CA 1
ATOM 853 C C . GLY A 1 108 ? 6.201 6.502 2.446 1.00 97.56 108 GLY A C 1
ATOM 854 O O . GLY A 1 108 ? 6.988 6.519 1.495 1.00 97.56 108 GLY A O 1
ATOM 855 N N . VAL A 1 109 ? 6.494 5.878 3.592 1.00 98.25 109 VAL A N 1
ATOM 856 C CA . VAL A 1 109 ? 7.732 5.112 3.810 1.00 98.25 109 VAL A CA 1
ATOM 857 C C . VAL A 1 109 ? 7.796 3.910 2.865 1.00 98.25 109 VAL A C 1
ATOM 859 O O . VAL A 1 109 ? 8.811 3.726 2.193 1.00 98.25 109 VAL A O 1
ATOM 862 N N . GLY A 1 110 ? 6.716 3.131 2.747 1.00 98.06 110 GLY A N 1
ATOM 863 C CA . GLY A 1 110 ? 6.642 1.992 1.824 1.00 98.06 110 GLY A CA 1
ATOM 864 C C . GLY A 1 110 ? 6.905 2.393 0.367 1.00 98.06 110 GLY A C 1
ATOM 865 O O . GLY A 1 110 ? 7.717 1.764 -0.315 1.00 98.06 110 GLY A O 1
ATOM 866 N N . VAL A 1 111 ? 6.294 3.487 -0.094 1.00 97.88 111 VAL A N 1
ATOM 867 C CA . VAL A 1 111 ? 6.520 4.050 -1.436 1.00 97.88 111 VAL A CA 1
ATOM 868 C C . VAL A 1 111 ? 7.957 4.532 -1.602 1.00 97.88 111 VAL A C 1
ATOM 870 O O . VAL A 1 111 ? 8.591 4.211 -2.605 1.00 97.88 111 VAL A O 1
ATOM 873 N N . THR A 1 112 ? 8.501 5.253 -0.622 1.00 98.12 112 THR A N 1
ATOM 874 C CA . THR A 1 112 ? 9.876 5.772 -0.683 1.00 98.12 112 THR A CA 1
ATOM 875 C C . THR A 1 112 ? 10.887 4.632 -0.783 1.00 98.12 112 THR A C 1
ATOM 877 O O . THR A 1 112 ? 11.746 4.641 -1.665 1.00 98.12 112 THR A O 1
ATOM 880 N N . LEU A 1 113 ? 10.753 3.603 0.057 1.00 98.25 113 LEU A N 1
ATOM 881 C CA . LEU A 1 113 ? 11.601 2.411 -0.001 1.00 98.25 113 LEU A CA 1
ATOM 882 C C . LEU A 1 113 ? 11.460 1.687 -1.343 1.00 98.25 113 LEU A C 1
ATOM 884 O O . LEU A 1 113 ? 12.463 1.293 -1.936 1.00 98.25 113 LEU A O 1
ATOM 888 N N . SER A 1 114 ? 10.239 1.566 -1.860 1.00 97.75 114 SER A N 1
ATOM 889 C CA . SER A 1 114 ? 9.982 0.977 -3.175 1.00 97.75 114 SER A CA 1
ATOM 890 C C . SER A 1 114 ? 10.667 1.753 -4.312 1.00 97.75 114 SER A C 1
ATOM 892 O O . SER A 1 114 ? 11.334 1.155 -5.159 1.00 97.75 114 SER A O 1
ATOM 894 N N . VAL A 1 115 ? 10.619 3.088 -4.287 1.00 97.25 115 VAL A N 1
ATOM 895 C CA . VAL A 1 115 ? 11.355 3.957 -5.224 1.00 97.25 115 VAL A CA 1
ATOM 896 C C . VAL A 1 115 ? 12.867 3.740 -5.119 1.00 97.25 115 VAL A C 1
ATOM 898 O O . VAL A 1 115 ? 13.544 3.650 -6.147 1.00 97.25 115 VAL A O 1
ATOM 901 N N . LEU A 1 116 ? 13.414 3.618 -3.906 1.00 97.44 116 LEU A N 1
ATO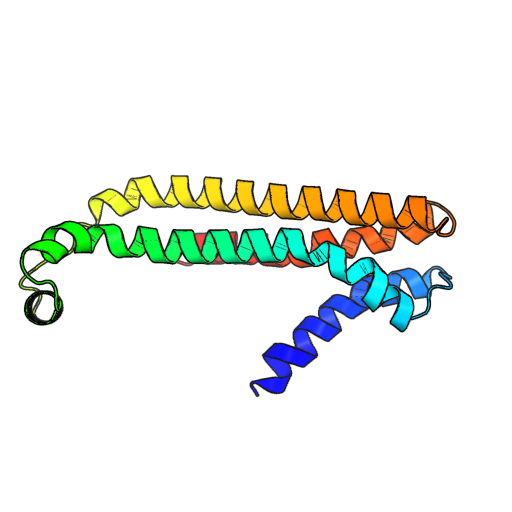M 902 C CA . LEU A 1 116 ? 14.841 3.336 -3.705 1.00 97.44 116 LEU A CA 1
ATOM 903 C C . LEU A 1 116 ? 15.239 1.964 -4.269 1.00 97.44 116 LEU A C 1
ATOM 905 O O . LEU A 1 116 ? 16.306 1.845 -4.878 1.00 97.44 116 LEU A O 1
ATOM 909 N N . VAL A 1 117 ? 14.377 0.952 -4.131 1.00 96.94 117 VAL A N 1
ATOM 910 C CA . VAL A 1 117 ? 14.576 -0.373 -4.739 1.00 96.94 117 VAL A CA 1
ATOM 911 C C . VAL A 1 117 ? 14.595 -0.268 -6.265 1.00 96.94 117 VAL A C 1
ATOM 913 O O . VAL A 1 117 ? 15.549 -0.738 -6.885 1.00 96.94 117 VAL A O 1
ATOM 916 N N . VAL A 1 118 ? 13.617 0.411 -6.875 1.00 95.56 118 VAL A N 1
ATOM 917 C CA . VAL A 1 118 ? 13.584 0.652 -8.332 1.00 95.56 118 VAL A CA 1
ATOM 918 C C . VAL A 1 118 ? 14.851 1.370 -8.797 1.00 95.56 118 VAL A C 1
ATOM 920 O O . VAL A 1 118 ? 15.486 0.938 -9.759 1.00 95.56 118 VAL A O 1
ATOM 923 N N . ARG A 1 119 ? 15.277 2.420 -8.084 1.00 94.81 119 ARG A N 1
ATOM 924 C CA . ARG A 1 119 ? 16.511 3.154 -8.395 1.00 94.81 119 ARG A CA 1
ATOM 925 C C . ARG A 1 119 ? 17.731 2.237 -8.368 1.00 94.81 119 ARG A C 1
ATOM 927 O O . ARG A 1 119 ? 18.534 2.266 -9.299 1.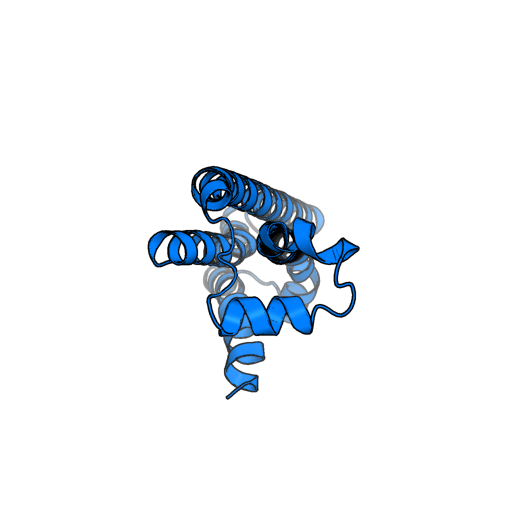00 94.81 119 ARG A O 1
ATOM 934 N N . LYS A 1 120 ? 17.867 1.417 -7.322 1.00 95.12 120 LYS A N 1
ATOM 935 C CA . LYS A 1 120 ? 18.979 0.467 -7.184 1.00 95.12 120 LYS A CA 1
ATOM 936 C C . LYS A 1 120 ? 18.976 -0.561 -8.318 1.00 95.12 120 LYS A C 1
ATOM 938 O O . LYS A 1 120 ? 20.034 -0.842 -8.873 1.00 95.12 120 LYS A O 1
ATOM 943 N N . LEU A 1 121 ? 17.803 -1.064 -8.707 1.00 93.44 121 LEU A N 1
ATOM 944 C CA . LEU A 1 121 ? 17.650 -2.004 -9.821 1.00 93.44 121 LEU A CA 1
ATOM 945 C C . LEU A 1 121 ? 18.011 -1.379 -11.172 1.00 93.44 121 LEU A C 1
ATOM 947 O O . LEU A 1 121 ? 18.674 -2.035 -11.974 1.00 93.44 121 LEU A O 1
ATOM 951 N N . ILE A 1 122 ? 17.623 -0.126 -11.421 1.00 92.62 122 ILE A N 1
ATOM 952 C CA . ILE A 1 122 ? 17.969 0.594 -12.656 1.00 92.62 122 ILE A CA 1
ATOM 953 C C . ILE A 1 122 ? 19.490 0.731 -12.791 1.00 92.62 122 ILE A C 1
ATOM 955 O O . ILE A 1 122 ? 20.046 0.405 -13.840 1.00 92.62 122 ILE A O 1
ATOM 959 N N . VAL A 1 123 ? 20.156 1.169 -11.716 1.00 91.50 123 VAL A N 1
ATOM 960 C CA . VAL A 1 123 ? 21.613 1.371 -11.691 1.00 91.50 123 VAL A CA 1
ATOM 961 C C . VAL A 1 123 ? 22.363 0.045 -11.826 1.00 91.50 123 VAL A C 1
ATOM 963 O O . VAL A 1 123 ? 23.268 -0.053 -12.647 1.00 91.50 123 VAL A O 1
ATOM 966 N N . ALA A 1 124 ? 21.970 -0.985 -11.070 1.00 89.81 124 ALA A N 1
ATOM 967 C CA . ALA A 1 124 ? 22.677 -2.267 -11.042 1.00 89.81 124 ALA A CA 1
ATOM 968 C C . ALA A 1 124 ? 22.607 -3.042 -12.367 1.00 89.81 124 ALA A C 1
ATOM 970 O O . ALA A 1 124 ? 23.500 -3.822 -12.671 1.00 89.81 124 ALA A O 1
ATOM 971 N N . ASN A 1 125 ? 21.549 -2.846 -13.153 1.00 85.06 125 ASN A N 1
ATOM 972 C CA . ASN A 1 125 ? 21.344 -3.578 -14.403 1.00 85.06 125 ASN A CA 1
ATOM 973 C C . ASN A 1 125 ? 21.719 -2.759 -15.650 1.00 85.06 125 ASN A C 1
ATOM 975 O O . ASN A 1 125 ? 21.390 -3.184 -16.755 1.00 85.06 125 ASN A O 1
ATOM 979 N N . HIS A 1 126 ? 22.364 -1.594 -15.479 1.00 78.06 126 HIS A N 1
ATOM 980 C CA . HIS A 1 126 ? 22.735 -0.676 -16.565 1.00 78.06 126 HIS A CA 1
ATOM 981 C C . HIS A 1 126 ? 21.595 -0.447 -17.566 1.00 78.06 126 HIS A C 1
ATOM 983 O O . HIS A 1 126 ? 21.784 -0.518 -18.782 1.00 78.06 126 HIS A O 1
ATOM 989 N N . PHE A 1 127 ? 20.387 -0.213 -17.048 1.00 72.81 127 PHE A N 1
ATOM 990 C CA . PHE A 1 127 ? 19.238 0.029 -17.908 1.00 72.81 127 PHE A CA 1
ATOM 991 C C . PHE A 1 127 ? 19.472 1.252 -18.800 1.00 72.81 127 PHE A C 1
ATOM 993 O O . PHE A 1 127 ? 20.209 2.171 -18.441 1.00 72.81 127 PHE A O 1
ATOM 1000 N N . GLU A 1 128 ? 18.850 1.220 -19.983 1.00 66.12 128 GLU A N 1
ATOM 1001 C CA . GLU A 1 128 ? 18.954 2.239 -21.030 1.00 66.12 128 GLU A CA 1
ATOM 1002 C C . GLU A 1 128 ? 18.763 3.678 -20.512 1.00 66.12 128 GLU A C 1
ATOM 1004 O O . GLU A 1 128 ? 18.316 3.900 -19.385 1.00 66.12 128 GLU A O 1
ATOM 1009 N N . SER A 1 129 ? 19.053 4.656 -21.386 1.00 72.69 129 SER A N 1
ATOM 1010 C CA . SER A 1 129 ? 18.864 6.107 -21.199 1.00 72.69 129 SER A CA 1
ATOM 1011 C C . SER A 1 129 ? 17.931 6.494 -20.043 1.00 72.69 129 SER A C 1
ATOM 1013 O O . SER A 1 129 ? 16.771 6.075 -19.987 1.00 72.69 129 SER A O 1
ATOM 1015 N N . ARG A 1 130 ? 18.431 7.373 -19.162 1.00 75.75 130 ARG A N 1
ATOM 1016 C CA . ARG A 1 130 ? 17.768 7.875 -17.944 1.00 75.75 130 ARG A CA 1
ATOM 1017 C C . ARG A 1 130 ? 16.292 8.238 -18.141 1.00 75.75 130 ARG A C 1
ATOM 1019 O O . ARG A 1 130 ? 15.498 8.037 -17.228 1.00 75.75 130 ARG A O 1
ATOM 1026 N N . TRP A 1 131 ? 15.930 8.740 -19.322 1.00 78.25 131 TRP A N 1
ATOM 1027 C CA . TRP A 1 131 ? 14.558 9.114 -19.662 1.00 78.25 131 TRP A CA 1
ATOM 1028 C C . TRP A 1 131 ? 13.621 7.905 -19.833 1.00 78.25 131 TRP A C 1
ATOM 1030 O O . TRP A 1 131 ? 12.518 7.906 -19.296 1.00 78.25 131 TRP A O 1
ATOM 1040 N N . ARG A 1 132 ? 14.077 6.826 -20.487 1.00 83.75 132 ARG A N 1
ATOM 1041 C CA . ARG A 1 132 ? 13.280 5.599 -20.694 1.00 83.75 132 ARG A CA 1
ATOM 1042 C C . ARG A 1 132 ? 13.020 4.867 -19.384 1.00 83.75 132 ARG A C 1
ATOM 1044 O O . ARG A 1 132 ? 11.906 4.429 -19.119 1.00 83.75 132 ARG A O 1
ATOM 1051 N N . SER A 1 133 ? 14.036 4.800 -18.529 1.00 86.50 133 SER A N 1
ATOM 1052 C CA . SER A 1 133 ? 13.936 4.176 -17.205 1.00 86.50 133 SER A CA 1
ATOM 1053 C C . SER A 1 133 ? 13.007 4.942 -16.245 1.00 86.50 133 SER A C 1
ATOM 1055 O O . SER A 1 133 ? 12.605 4.395 -15.220 1.00 86.50 133 SER A O 1
ATOM 1057 N N . GLY A 1 134 ? 12.613 6.177 -16.587 1.00 89.81 134 GLY A N 1
ATOM 1058 C CA . GLY A 1 134 ? 11.662 6.992 -15.828 1.00 89.81 134 GLY A CA 1
ATOM 1059 C C . GLY A 1 134 ? 10.307 6.311 -15.608 1.00 89.81 134 GLY A C 1
ATOM 1060 O O . GLY A 1 134 ? 9.775 6.343 -14.501 1.00 89.81 134 GLY A O 1
ATOM 1061 N N . PHE A 1 135 ? 9.783 5.611 -16.620 1.00 92.81 135 PHE A N 1
ATOM 1062 C CA . PHE A 1 135 ? 8.480 4.938 -16.534 1.00 92.81 135 PHE A CA 1
ATOM 1063 C C . PHE A 1 135 ? 8.443 3.812 -15.497 1.00 92.81 135 PHE A C 1
ATOM 1065 O O . PHE A 1 135 ? 7.385 3.510 -14.954 1.00 92.81 135 PHE A O 1
ATOM 1072 N N . LEU A 1 136 ? 9.592 3.227 -15.151 1.00 92.62 136 LEU A N 1
ATOM 1073 C CA . LEU A 1 136 ? 9.668 2.179 -14.132 1.00 92.62 136 LEU A CA 1
ATOM 1074 C C . LEU A 1 136 ? 9.412 2.727 -12.718 1.00 92.62 136 LEU A C 1
ATOM 1076 O O . LEU A 1 136 ? 8.995 1.973 -11.841 1.00 92.62 136 LEU A O 1
ATOM 1080 N N . TYR A 1 137 ? 9.566 4.038 -12.495 1.00 94.75 137 TYR A N 1
ATOM 1081 C CA . TYR A 1 137 ? 9.164 4.685 -11.241 1.00 94.75 137 TYR A CA 1
ATOM 1082 C C . TYR A 1 137 ? 7.646 4.852 -11.105 1.00 94.75 137 TYR A C 1
ATOM 1084 O O . TYR A 1 137 ? 7.165 5.089 -10.000 1.00 94.75 137 TYR A O 1
ATOM 1092 N N . LEU A 1 138 ? 6.863 4.668 -12.176 1.00 93.56 138 LEU A N 1
ATOM 1093 C CA . LEU A 1 138 ? 5.400 4.631 -12.058 1.00 93.56 138 LEU A CA 1
ATOM 1094 C C . LEU A 1 138 ? 4.922 3.423 -11.252 1.00 93.56 138 LEU A C 1
ATOM 1096 O O . LEU A 1 138 ? 3.830 3.448 -10.709 1.00 93.56 138 LEU A O 1
ATOM 1100 N N . LEU A 1 139 ? 5.738 2.380 -11.138 1.00 92.88 139 LEU A N 1
ATOM 1101 C CA . LEU A 1 139 ? 5.404 1.142 -10.444 1.00 92.88 139 LEU A CA 1
ATOM 1102 C C . LEU A 1 139 ? 5.114 1.383 -8.942 1.00 92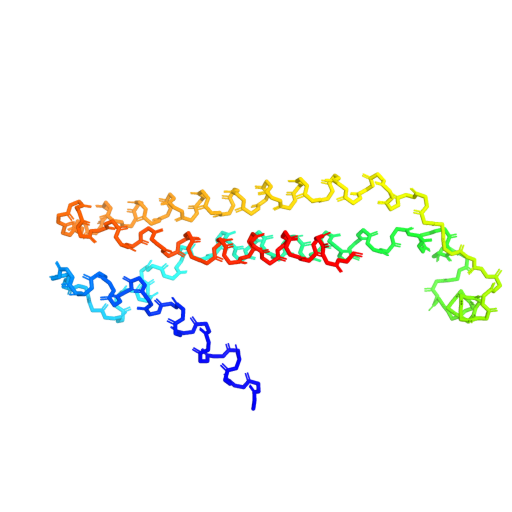.88 139 LEU A C 1
ATOM 1104 O O . LEU A 1 139 ? 3.988 1.113 -8.516 1.00 92.88 139 LEU A O 1
ATOM 1108 N N . PRO A 1 140 ? 6.034 1.974 -8.145 1.00 94.62 140 PRO A N 1
ATOM 1109 C CA . PRO A 1 140 ? 5.731 2.379 -6.771 1.00 94.62 140 PRO A CA 1
ATOM 1110 C C . PRO A 1 140 ? 4.618 3.420 -6.670 1.00 94.62 140 PRO A C 1
ATOM 1112 O O . PRO A 1 140 ? 3.800 3.351 -5.756 1.00 94.62 140 PRO A O 1
ATOM 1115 N N . VAL A 1 141 ? 4.596 4.392 -7.585 1.00 93.88 141 VAL A N 1
ATOM 1116 C CA . VAL A 1 141 ? 3.679 5.537 -7.510 1.00 93.88 141 VAL A CA 1
ATOM 1117 C C . VAL A 1 141 ? 2.240 5.113 -7.775 1.00 93.88 141 VAL A C 1
ATOM 1119 O O . VAL A 1 141 ? 1.358 5.468 -7.005 1.00 93.88 141 VAL A O 1
ATOM 1122 N N . LEU A 1 142 ? 1.987 4.326 -8.819 1.00 93.00 142 LEU A N 1
ATOM 1123 C CA . LEU A 1 142 ? 0.646 3.843 -9.140 1.00 93.00 142 LEU A CA 1
ATOM 1124 C C . LEU A 1 142 ? 0.148 2.854 -8.088 1.00 93.00 142 LEU A C 1
ATOM 1126 O O . LEU A 1 142 ? -1.024 2.896 -7.720 1.00 93.00 142 LEU A O 1
ATOM 1130 N N . TYR A 1 143 ? 1.018 1.965 -7.604 1.00 91.56 143 TYR A N 1
ATOM 1131 C CA . TYR A 1 143 ? 0.613 0.949 -6.636 1.00 91.56 143 TYR A CA 1
ATOM 1132 C C . TYR A 1 143 ? 0.385 1.552 -5.244 1.00 91.56 143 TYR A C 1
ATOM 1134 O O . TYR A 1 143 ? -0.695 1.420 -4.673 1.00 91.56 143 TYR A O 1
ATOM 1142 N N . GLY A 1 144 ? 1.368 2.280 -4.711 1.00 93.50 144 GLY A N 1
ATOM 1143 C CA . GLY A 1 144 ? 1.237 2.935 -3.411 1.00 93.50 144 GLY A CA 1
ATOM 1144 C C . GLY A 1 144 ? 0.278 4.121 -3.433 1.00 93.50 144 GLY A C 1
ATOM 1145 O O . GLY A 1 144 ? -0.463 4.318 -2.478 1.00 93.50 144 GLY A O 1
ATOM 1146 N N . GLY A 1 145 ? 0.215 4.862 -4.541 1.00 92.81 145 GLY A N 1
ATOM 1147 C CA . GLY A 1 145 ? -0.764 5.929 -4.743 1.00 92.81 145 GLY A CA 1
ATOM 1148 C C . GLY A 1 145 ? -2.197 5.408 -4.731 1.00 92.81 145 GLY A C 1
ATOM 1149 O O . GLY A 1 145 ? -3.039 6.000 -4.063 1.00 92.81 145 GLY A O 1
ATOM 1150 N N . GLY A 1 146 ? -2.466 4.263 -5.369 1.00 92.56 146 GLY A N 1
ATOM 1151 C CA . GLY A 1 146 ? -3.771 3.601 -5.286 1.00 92.56 146 GLY A CA 1
ATOM 1152 C C . GLY A 1 146 ? -4.175 3.281 -3.842 1.00 92.56 146 GLY A C 1
ATOM 1153 O O . GLY A 1 146 ? -5.291 3.595 -3.430 1.00 92.56 146 GLY A O 1
ATOM 1154 N N . PHE A 1 147 ? -3.248 2.745 -3.040 1.00 91.62 147 PHE A N 1
ATOM 1155 C CA . PHE A 1 147 ? -3.481 2.513 -1.610 1.00 91.62 147 PHE A CA 1
ATOM 1156 C C . PHE A 1 147 ? -3.713 3.811 -0.829 1.00 91.62 147 PHE A C 1
ATOM 1158 O O . PHE A 1 147 ? -4.636 3.872 -0.020 1.00 91.62 147 PHE A O 1
ATOM 1165 N N . SER A 1 148 ? -2.920 4.854 -1.072 1.00 92.94 148 SER A N 1
ATOM 1166 C CA . SER A 1 148 ? -3.090 6.155 -0.416 1.00 92.94 148 SER A CA 1
ATOM 1167 C C . SER A 1 148 ? -4.441 6.792 -0.746 1.00 92.94 148 SER A C 1
ATOM 1169 O O . SER A 1 148 ? -5.126 7.263 0.158 1.00 92.94 148 SER A O 1
ATOM 1171 N N . VAL A 1 149 ? -4.862 6.764 -2.015 1.00 93.94 149 VAL A N 1
ATOM 1172 C CA . VAL A 1 149 ? -6.184 7.253 -2.435 1.00 93.94 149 VAL A CA 1
ATOM 1173 C C . VAL A 1 149 ? -7.284 6.450 -1.754 1.00 93.94 149 VAL A C 1
ATOM 1175 O O . VAL A 1 149 ? -8.199 7.044 -1.196 1.00 93.94 149 VAL A O 1
ATOM 1178 N N . MET A 1 150 ? -7.172 5.120 -1.722 1.00 92.25 150 MET A N 1
ATOM 1179 C CA . MET A 1 150 ? -8.138 4.269 -1.027 1.00 92.25 150 MET A CA 1
ATOM 1180 C C . MET A 1 150 ? -8.235 4.613 0.467 1.00 92.25 150 MET A C 1
ATOM 1182 O O . MET A 1 150 ? -9.341 4.696 0.993 1.00 92.25 150 MET A O 1
ATOM 1186 N N . LEU A 1 151 ? -7.106 4.849 1.148 1.00 90.31 151 LEU A N 1
ATOM 1187 C CA . LEU A 1 151 ? -7.086 5.247 2.561 1.00 90.31 151 LEU A CA 1
ATOM 1188 C C . LEU A 1 151 ? -7.777 6.596 2.786 1.00 90.31 151 LEU A C 1
ATOM 1190 O O . LEU A 1 151 ? -8.557 6.734 3.727 1.00 90.31 151 LEU A O 1
ATOM 1194 N N . LEU A 1 152 ? -7.524 7.572 1.912 1.00 91.69 152 LEU A N 1
ATOM 1195 C CA . LEU A 1 152 ? -8.169 8.883 1.977 1.00 91.69 152 LEU A CA 1
ATOM 1196 C C . LEU A 1 152 ? -9.670 8.788 1.686 1.00 91.69 152 LEU A C 1
ATOM 1198 O O . LEU A 1 152 ? -10.465 9.346 2.433 1.00 91.69 152 LEU A O 1
ATOM 1202 N N . MET A 1 153 ? -10.073 8.050 0.649 1.00 92.94 153 MET A N 1
ATOM 1203 C CA . MET A 1 153 ? -11.488 7.848 0.319 1.00 92.94 153 MET A CA 1
ATOM 1204 C C . MET A 1 153 ? -12.227 7.142 1.451 1.00 92.94 153 MET A C 1
ATOM 1206 O O . MET A 1 153 ? -13.297 7.592 1.849 1.00 92.94 153 MET A O 1
ATOM 1210 N N . TRP A 1 154 ? -11.639 6.086 2.015 1.00 87.94 154 TRP A N 1
ATOM 1211 C CA . TRP A 1 154 ? -12.209 5.393 3.166 1.00 87.94 154 TRP A CA 1
ATOM 1212 C C . TRP A 1 154 ? -12.417 6.337 4.355 1.00 87.94 154 TRP A C 1
ATOM 1214 O O . TRP A 1 154 ? -13.426 6.231 5.044 1.00 87.94 154 TRP A O 1
ATOM 1224 N N . ARG A 1 155 ? -11.504 7.294 4.560 1.00 85.62 155 ARG A N 1
ATOM 1225 C CA . ARG A 1 155 ? -11.612 8.279 5.637 1.00 85.62 155 ARG A CA 1
ATOM 1226 C C . ARG A 1 155 ? -12.622 9.397 5.363 1.00 85.62 155 ARG A C 1
ATOM 1228 O O . ARG A 1 155 ? -13.194 9.921 6.307 1.00 85.62 155 ARG A O 1
ATOM 1235 N N . LEU A 1 156 ? -12.798 9.797 4.107 1.00 86.56 156 LEU A N 1
ATOM 1236 C CA . LEU A 1 156 ? -13.729 10.865 3.728 1.00 86.56 156 LEU A CA 1
ATOM 1237 C C . LEU A 1 156 ? -15.178 10.374 3.615 1.00 86.56 156 LEU A C 1
ATOM 1239 O O . LEU A 1 156 ? -16.097 11.175 3.751 1.00 86.56 156 LEU A O 1
ATOM 1243 N N . MET A 1 157 ? -15.381 9.085 3.328 1.00 86.06 157 MET A N 1
ATOM 1244 C CA . MET A 1 157 ? -16.706 8.496 3.097 1.00 86.06 157 MET A CA 1
ATOM 1245 C C . MET A 1 157 ? -17.278 7.744 4.308 1.00 86.06 157 MET A C 1
ATOM 1247 O O . MET A 1 157 ? -18.445 7.359 4.257 1.00 86.06 157 MET A O 1
ATOM 1251 N N . GLY A 1 158 ? -16.477 7.486 5.348 1.00 67.88 158 GLY A N 1
ATOM 1252 C CA . GLY A 1 158 ? -16.877 6.749 6.555 1.00 67.88 158 GLY A CA 1
ATOM 1253 C C . GLY A 1 158 ? -16.836 7.603 7.809 1.00 67.88 158 GLY A C 1
ATOM 1254 O O . GLY A 1 158 ? -17.708 7.378 8.677 1.00 67.88 158 GLY A O 1
#

Radius of gyration: 21.51 Å; chains: 1; bounding box: 52×28×60 Å

Sequence (158 aa):
MSLTLFVALPLLWWMIPFALFRTVGGRLKLSDYLLRFGIAIIPIMAAAHAIKALLKTTSRIPYWKYVASDPLGINTATSILDNTITLDSTFKVWLDPVLTILFLILMGVGVTLSVLVVRKLIVANHFESRWRSGFLYLLPVLYGGGFSVMLLMWRLMG

pLDDT: mean 91.47, std 5.75, range [66.12, 98.25]

Secondary structure (DSSP, 8-state):
-HHIIIIIHHHHHHHHHHHHHHHTT----HHHHHHHHGGGGHHHHHHHHHHHHHHHHHTTGGGHHHHTT-TT-HHHHHHHHTTSS----HHHHHHHHHHHHHHHHHHHHHHHHHHHHHHHHHHHTT-S-TTGGGGGGHHHHHHHHHHHHHHHHHHHH-

Foldseek 3Di:
DVCCVVPVVVVVLLCQLVVLLVVVPFDDDPVNCCVQLVVLCVLLVVLVVVLVVVVVVVVCVLVVVVCVVCVVCPVVVVCVVVVVDDRDCVCVVPVVVVSLVVSVVSLVRSLVSSLVSLVVSCVVVVGDDPVSSVSSNVNSCSVSVVVNVVSVCVSVVD